Protein AF-A0AAW0B9C3-F1 (afdb_monomer)

Foldseek 3Di:
DPDPDDDDDDPPDDDDDAAEAEPVPPDPVSVVVVVCCCPPPVGHHYPPPPCPVVVVVVVVVVVVVVVVVVVVVVVVVD

pLDDT: mean 85.71, std 12.52, range [47.53, 97.12]

Mean predicted aligned error: 9.29 Å

Sequence (78 aa):
MPSIHFPEFPEDIPTHPLLVIDYSLRDQNEIDKLWGAATNLGFWYLNNHGADELAEGMFQMAAETMARYWCRWVKIKK

Secondary structure (DSSP, 8-state):
-----PPPPPS---PPPPPEEETT--SHHHHHHHHHIIIIIS--EEES-S-HHHHHHHHHHHHHHHHHHHHHHHHH--

Structure (mmCIF, N/CA/C/O backbone):
data_AF-A0AAW0B9C3-F1
#
_entry.id   AF-A0AAW0B9C3-F1
#
loop_
_atom_site.group_PDB
_atom_site.id
_atom_site.type_symbol
_atom_site.label_atom_id
_atom_site.label_alt_id
_atom_site.label_comp_id
_atom_site.label_asym_id
_atom_site.label_entity_id
_atom_site.label_seq_id
_atom_site.pdbx_PDB_ins_code
_atom_site.Cartn_x
_atom_site.Cartn_y
_atom_site.Cartn_z
_atom_site.occupancy
_atom_site.B_iso_or_equiv
_atom_site.auth_seq_id
_atom_site.auth_comp_id
_atom_site.auth_asym_id
_atom_site.auth_atom_id
_atom_site.pdbx_PDB_model_num
ATOM 1 N N . MET A 1 1 ? 0.371 -15.076 -38.613 1.00 47.53 1 MET A N 1
ATOM 2 C CA . MET A 1 1 ? 1.270 -15.396 -37.482 1.00 47.53 1 MET A CA 1
ATOM 3 C C . MET A 1 1 ? 0.709 -16.628 -36.797 1.00 47.53 1 MET A C 1
ATOM 5 O O . MET A 1 1 ? -0.504 -16.648 -36.620 1.00 47.53 1 MET A O 1
ATOM 9 N N . PRO A 1 2 ? 1.516 -17.656 -36.485 1.00 65.19 2 PRO A N 1
ATOM 10 C CA . PRO A 1 2 ? 1.026 -18.778 -35.693 1.00 65.19 2 PRO A CA 1
ATOM 11 C C . PRO A 1 2 ? 0.550 -18.225 -34.347 1.00 65.19 2 PRO A C 1
ATOM 13 O O . PRO A 1 2 ? 1.280 -17.493 -33.679 1.00 65.19 2 PRO A O 1
ATOM 16 N N . SER A 1 3 ? -0.708 -18.486 -34.013 1.00 66.25 3 SER A N 1
ATOM 17 C CA . SER A 1 3 ? -1.332 -18.074 -32.761 1.00 66.25 3 SER A CA 1
ATOM 18 C C . SER A 1 3 ? -0.592 -18.730 -31.599 1.00 66.25 3 SER A C 1
ATOM 20 O O . SER A 1 3 ? -0.606 -19.953 -31.468 1.00 66.25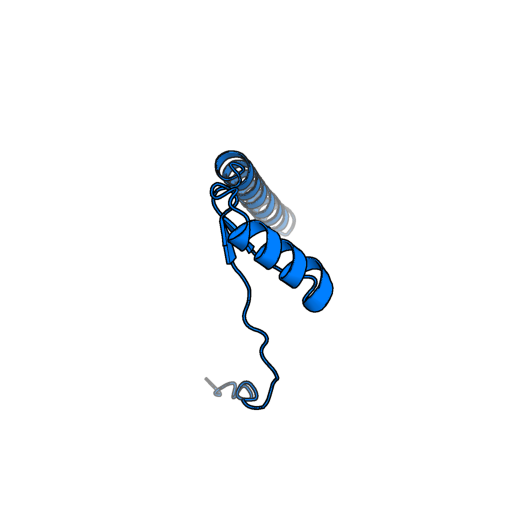 3 SER A O 1
ATOM 22 N N . ILE A 1 4 ? 0.070 -17.924 -30.771 1.00 76.31 4 ILE A N 1
ATOM 23 C CA . ILE A 1 4 ? 0.618 -18.379 -29.495 1.00 76.31 4 ILE A CA 1
ATOM 24 C C . ILE A 1 4 ? -0.591 -18.615 -28.588 1.00 76.31 4 ILE A C 1
ATOM 26 O O . ILE A 1 4 ? -1.193 -17.664 -28.095 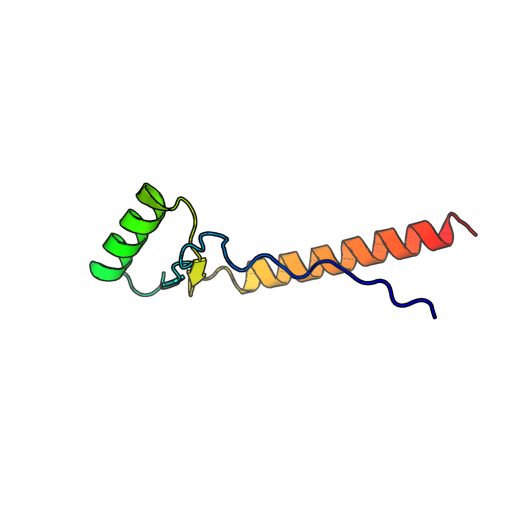1.00 76.31 4 ILE A O 1
ATOM 30 N N . HIS A 1 5 ? -1.011 -19.872 -28.457 1.00 81.31 5 HIS A N 1
ATOM 31 C CA . HIS A 1 5 ? -2.106 -20.244 -27.570 1.00 81.31 5 HIS A CA 1
ATOM 32 C C . HIS A 1 5 ? -1.541 -20.343 -26.153 1.00 81.31 5 HIS A C 1
ATOM 34 O O . HIS A 1 5 ? -0.822 -21.288 -25.828 1.00 81.31 5 HIS A O 1
ATOM 40 N N . PHE A 1 6 ? -1.805 -19.331 -25.332 1.00 82.19 6 PHE A N 1
ATOM 41 C CA . PHE A 1 6 ? -1.483 -19.386 -23.912 1.00 82.19 6 PHE A CA 1
ATOM 42 C C . PHE A 1 6 ? -2.538 -20.236 -23.190 1.00 82.19 6 PHE A C 1
ATOM 44 O O . PHE A 1 6 ? -3.697 -20.241 -23.613 1.00 82.19 6 PHE A O 1
ATOM 51 N N . PRO A 1 7 ? -2.162 -20.981 -22.140 1.00 85.25 7 PRO A N 1
ATOM 52 C CA . PRO A 1 7 ? -3.150 -21.596 -21.268 1.00 85.25 7 PRO A CA 1
ATOM 53 C C . PRO A 1 7 ? -3.971 -20.501 -20.579 1.00 85.25 7 PRO A C 1
ATOM 55 O O . PRO A 1 7 ? -3.432 -19.457 -20.202 1.00 85.25 7 PRO A O 1
ATOM 58 N N . GLU A 1 8 ? -5.272 -20.738 -20.430 1.00 86.56 8 GLU A N 1
ATOM 59 C CA . GLU A 1 8 ? -6.138 -19.866 -19.640 1.00 86.56 8 GLU A CA 1
ATOM 60 C C . GLU A 1 8 ? -5.717 -19.911 -18.169 1.00 86.56 8 GLU A C 1
ATOM 62 O O . GLU A 1 8 ? -5.188 -20.916 -17.680 1.00 86.56 8 GLU A O 1
ATOM 67 N N . PHE A 1 9 ? -5.905 -18.795 -17.467 1.00 84.25 9 PHE A N 1
ATOM 68 C CA . PHE A 1 9 ? -5.607 -18.748 -16.044 1.00 84.25 9 PHE A CA 1
ATOM 69 C C . PHE A 1 9 ? -6.576 -19.682 -15.296 1.00 84.25 9 PHE A C 1
ATOM 71 O O . PHE A 1 9 ? -7.765 -19.671 -15.611 1.00 84.25 9 PHE A O 1
ATOM 78 N N . PRO A 1 10 ? -6.112 -20.494 -14.332 1.00 88.81 10 PRO A N 1
ATOM 79 C CA . PRO A 1 10 ? -6.989 -21.441 -13.654 1.00 88.81 10 PRO A CA 1
ATOM 80 C C . PRO A 1 10 ? -8.043 -20.719 -12.804 1.00 88.81 10 PRO A C 1
ATOM 82 O O . PRO A 1 10 ? -7.712 -19.793 -12.065 1.00 88.81 10 PRO A O 1
ATOM 85 N N . GLU A 1 11 ? -9.297 -21.169 -12.874 1.00 86.69 11 GLU A N 1
ATOM 86 C CA . GLU A 1 11 ? -10.393 -20.594 -12.077 1.00 86.69 11 GLU A CA 1
ATOM 87 C C . GLU A 1 11 ? -10.429 -21.119 -10.630 1.00 86.69 11 GLU A C 1
ATOM 89 O O . GLU A 1 11 ? -10.947 -20.447 -9.743 1.00 86.69 11 GLU A O 1
ATOM 94 N N . ASP A 1 12 ? -9.840 -22.290 -10.367 1.00 87.25 12 ASP A N 1
ATOM 95 C CA . ASP A 1 12 ? -9.829 -22.944 -9.048 1.00 87.25 12 ASP A CA 1
ATOM 96 C C . ASP A 1 12 ? -8.588 -22.562 -8.223 1.00 87.25 12 ASP A C 1
ATOM 98 O O . ASP A 1 12 ? -7.838 -23.406 -7.731 1.00 87.25 12 ASP A O 1
ATOM 102 N N . ILE A 1 13 ? -8.308 -21.259 -8.139 1.00 84.50 13 ILE A N 1
ATOM 103 C CA . ILE A 1 13 ? -7.241 -20.728 -7.285 1.00 84.50 13 ILE A CA 1
ATOM 104 C C . ILE A 1 13 ? -7.893 -19.966 -6.133 1.00 84.50 13 ILE A C 1
ATOM 106 O O . ILE A 1 13 ? -8.643 -19.021 -6.382 1.00 84.50 13 ILE A O 1
ATOM 110 N N . PRO A 1 14 ? -7.605 -20.322 -4.866 1.00 81.81 14 PRO A N 1
ATOM 111 C CA . PRO A 1 14 ? -8.156 -19.606 -3.728 1.00 81.81 14 PRO A CA 1
ATOM 112 C C . PRO A 1 14 ? -7.668 -18.155 -3.736 1.00 81.81 14 PRO A C 1
ATOM 114 O O . PRO A 1 14 ? -6.478 -17.873 -3.588 1.00 81.81 14 PRO A O 1
ATOM 117 N N . THR A 1 15 ? -8.602 -17.221 -3.898 1.00 82.19 15 THR A N 1
ATOM 118 C CA . THR A 1 15 ? -8.336 -15.787 -3.793 1.00 82.19 15 THR A CA 1
ATOM 119 C C . THR A 1 15 ? -8.729 -15.296 -2.408 1.00 82.19 15 THR A C 1
ATOM 121 O O . THR A 1 15 ? -9.872 -15.480 -1.986 1.00 82.19 15 THR A O 1
ATOM 124 N N . HIS A 1 16 ? -7.816 -14.620 -1.715 1.00 75.75 16 HIS A N 1
ATOM 125 C CA . HIS A 1 16 ? -8.159 -13.884 -0.501 1.00 75.75 16 HIS A CA 1
ATOM 126 C C . HIS A 1 16 ? -8.467 -12.421 -0.845 1.00 75.75 16 HIS A C 1
ATOM 128 O O . HIS A 1 16 ? -7.698 -11.803 -1.586 1.00 75.75 16 HIS A O 1
ATOM 134 N N . PRO A 1 17 ? -9.571 -11.846 -0.330 1.00 81.25 17 PRO A N 1
ATOM 135 C CA . PRO A 1 17 ? -9.887 -10.445 -0.565 1.00 81.25 17 PRO A CA 1
ATOM 136 C C . PRO A 1 17 ? -8.809 -9.556 0.063 1.00 81.25 17 PRO A C 1
ATOM 138 O O . PRO A 1 17 ? -8.490 -9.679 1.246 1.00 81.25 17 PRO A O 1
ATOM 141 N N . LEU A 1 18 ? -8.248 -8.654 -0.741 1.00 83.75 18 LEU A N 1
ATOM 142 C CA . LEU A 1 18 ? -7.248 -7.695 -0.285 1.00 83.75 18 LEU A CA 1
ATOM 143 C C . LEU A 1 18 ? -7.946 -6.578 0.492 1.00 83.75 18 LEU A C 1
ATOM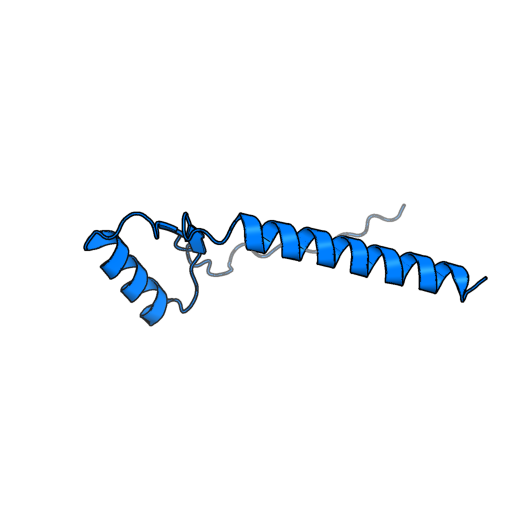 145 O O . LEU A 1 18 ? -8.777 -5.850 -0.053 1.00 83.75 18 LEU A O 1
ATOM 149 N N . LEU A 1 19 ? -7.616 -6.453 1.776 1.00 91.12 19 LEU A N 1
ATOM 150 C CA . LEU A 1 19 ? -8.198 -5.433 2.640 1.00 91.12 19 LEU A CA 1
ATOM 151 C C . LEU A 1 19 ? -7.554 -4.075 2.363 1.00 91.12 19 LEU A C 1
ATOM 153 O O . LEU A 1 19 ? -6.330 -3.950 2.357 1.00 91.12 19 LEU A O 1
ATOM 157 N N . VAL A 1 20 ? -8.391 -3.057 2.169 1.00 93.31 20 VAL A N 1
ATOM 158 C CA . VAL A 1 20 ? -7.974 -1.651 2.122 1.00 93.31 20 VAL A CA 1
ATOM 159 C C . VAL A 1 20 ? -8.358 -0.994 3.439 1.00 93.31 20 VAL A C 1
ATOM 161 O O . VAL A 1 20 ? -9.515 -1.081 3.853 1.00 93.31 20 VAL A O 1
ATOM 164 N N . ILE A 1 21 ? -7.392 -0.365 4.095 1.00 93.56 21 ILE A N 1
ATOM 165 C CA . ILE A 1 21 ? -7.538 0.275 5.403 1.00 93.56 21 ILE A CA 1
ATOM 166 C C . ILE A 1 21 ? -7.338 1.769 5.222 1.00 93.56 21 ILE A C 1
ATOM 168 O O . ILE A 1 21 ? -6.364 2.187 4.593 1.00 93.56 21 ILE A O 1
ATOM 172 N N . ASP A 1 22 ? -8.250 2.569 5.758 1.00 94.19 22 ASP A N 1
ATOM 173 C CA . ASP A 1 22 ? -8.139 4.023 5.696 1.00 94.19 22 ASP A CA 1
ATOM 174 C C . ASP A 1 22 ? -7.374 4.539 6.919 1.00 94.19 22 ASP A C 1
ATOM 176 O O . ASP A 1 22 ? -7.902 4.587 8.026 1.00 94.19 22 ASP A O 1
ATOM 180 N N . TYR A 1 23 ? -6.120 4.953 6.729 1.00 92.06 23 TYR A N 1
ATOM 181 C CA . TYR A 1 23 ? -5.271 5.434 7.822 1.00 92.06 23 TYR A CA 1
ATOM 182 C C . TYR A 1 23 ? -5.761 6.747 8.448 1.00 92.06 23 TYR A C 1
ATOM 184 O O . TYR A 1 23 ? -5.413 7.068 9.590 1.00 92.06 23 TYR A O 1
ATOM 192 N N . SER A 1 24 ? -6.554 7.528 7.711 1.00 92.31 24 SER A N 1
ATOM 193 C CA . SER A 1 24 ? -7.118 8.774 8.230 1.00 92.31 24 SER A CA 1
ATOM 194 C C . SER A 1 24 ? -8.237 8.515 9.243 1.00 92.31 24 SER A C 1
ATOM 196 O O . SER A 1 24 ? -8.424 9.303 10.176 1.00 92.31 24 SER A O 1
ATOM 198 N N . LEU A 1 25 ? -8.929 7.378 9.112 1.00 88.62 25 LEU A N 1
ATOM 199 C CA . LEU A 1 25 ? -9.972 6.929 10.022 1.00 88.62 25 LEU A CA 1
ATOM 200 C C . LEU A 1 25 ? -9.333 6.165 11.186 1.00 88.62 25 LEU A C 1
ATOM 202 O O . LEU A 1 25 ? -9.014 4.986 11.110 1.00 88.62 25 LEU A O 1
ATOM 206 N N . ARG A 1 26 ? -9.129 6.868 12.302 1.00 85.94 26 ARG A N 1
ATOM 207 C CA . ARG A 1 26 ? -8.568 6.304 13.544 1.00 85.94 26 ARG A CA 1
ATOM 208 C C . ARG A 1 26 ? -9.643 5.769 14.491 1.00 85.94 26 ARG A C 1
ATOM 210 O O . ARG A 1 26 ? -9.520 5.914 15.707 1.00 85.94 26 ARG A O 1
ATOM 217 N N . ASP A 1 27 ? -10.725 5.233 13.941 1.00 93.81 27 ASP A N 1
ATOM 218 C CA . ASP A 1 27 ? -11.778 4.620 14.742 1.00 93.81 27 ASP A CA 1
ATOM 219 C C . ASP A 1 27 ? -11.432 3.169 15.115 1.00 93.81 27 ASP A C 1
ATOM 221 O O . ASP A 1 27 ? -10.499 2.563 14.585 1.00 93.81 27 ASP A O 1
ATOM 225 N N . GLN A 1 28 ? -12.177 2.612 16.070 1.00 94.81 28 GLN A N 1
ATOM 226 C CA . GLN A 1 28 ? -11.924 1.257 16.555 1.00 94.81 28 GLN A CA 1
ATOM 227 C C . GLN A 1 28 ? -12.139 0.197 15.463 1.00 94.81 28 GLN A C 1
ATOM 229 O O . GLN A 1 28 ? -11.441 -0.812 15.457 1.00 94.81 28 GLN A O 1
ATOM 234 N N . ASN A 1 29 ? -13.048 0.434 14.512 1.00 93.88 29 ASN A N 1
ATOM 235 C CA . ASN A 1 29 ? -13.349 -0.531 13.457 1.00 93.88 29 ASN A CA 1
ATOM 236 C C . ASN A 1 29 ? -12.177 -0.677 12.479 1.00 93.88 29 ASN A C 1
ATOM 238 O O . ASN A 1 29 ? -11.812 -1.797 12.127 1.00 93.88 29 ASN A O 1
ATOM 242 N N . GLU A 1 30 ? -11.567 0.429 12.049 1.00 93.12 30 GLU A N 1
ATOM 243 C CA . GLU A 1 30 ? -10.404 0.392 11.155 1.00 93.12 30 GLU A CA 1
ATOM 244 C C . GLU A 1 30 ? -9.153 -0.140 11.874 1.00 93.12 30 GLU A C 1
ATOM 246 O O . GLU A 1 30 ? -8.366 -0.873 11.270 1.00 93.12 30 GLU A O 1
ATOM 251 N N . ILE A 1 31 ? -9.008 0.113 13.181 1.00 94.19 31 ILE A N 1
ATOM 252 C CA . ILE A 1 31 ? -7.954 -0.507 14.004 1.00 94.19 31 ILE A CA 1
ATOM 253 C C . ILE A 1 31 ? -8.141 -2.028 14.089 1.00 94.19 31 ILE A C 1
ATOM 255 O O . ILE A 1 31 ? -7.187 -2.777 13.866 1.00 94.19 31 ILE A O 1
ATOM 259 N N . ASP A 1 32 ? -9.356 -2.502 14.365 1.00 95.06 32 ASP A N 1
ATOM 260 C CA . ASP A 1 32 ? -9.651 -3.935 14.468 1.00 95.06 32 ASP A CA 1
ATOM 261 C C . ASP A 1 32 ? -9.469 -4.639 13.114 1.00 95.06 32 ASP A C 1
ATOM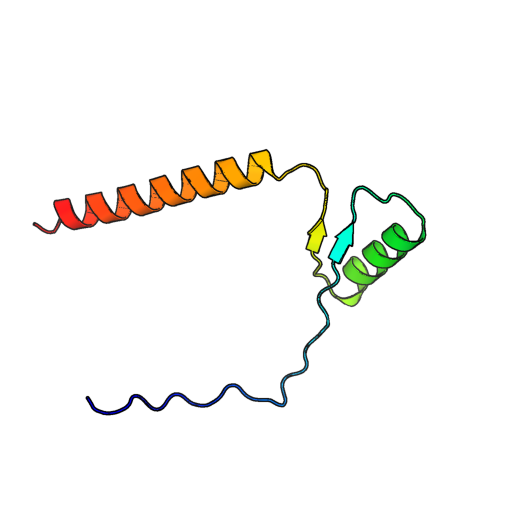 263 O O . ASP A 1 32 ? -8.926 -5.746 13.036 1.00 95.06 32 ASP A O 1
ATOM 267 N N . LYS A 1 33 ? -9.847 -3.968 12.021 1.00 93.25 33 LYS A N 1
ATOM 268 C CA . LYS A 1 33 ? -9.618 -4.428 10.647 1.00 93.25 33 LYS A CA 1
ATOM 269 C C . LYS A 1 33 ? -8.128 -4.531 10.323 1.00 93.25 33 LYS A C 1
ATOM 271 O O . LYS A 1 33 ? -7.707 -5.537 9.751 1.00 93.25 33 LYS A O 1
ATOM 276 N N . LEU A 1 34 ? -7.326 -3.539 10.718 1.00 93.69 34 LEU A N 1
ATOM 277 C CA . LEU A 1 34 ? -5.868 -3.569 10.577 1.00 93.69 34 LEU A CA 1
ATOM 278 C C . LEU A 1 34 ? -5.246 -4.717 11.358 1.00 93.69 34 LEU A C 1
ATOM 280 O O . LEU A 1 34 ? -4.434 -5.462 10.811 1.00 93.69 34 LEU A O 1
ATOM 284 N N . TRP A 1 35 ? -5.658 -4.897 12.609 1.00 94.06 35 TRP A N 1
ATOM 285 C CA . TRP A 1 35 ? -5.200 -6.006 13.432 1.00 94.06 35 TRP A CA 1
ATOM 286 C C . TRP A 1 35 ? -5.535 -7.361 12.795 1.00 94.06 35 TRP A C 1
ATOM 288 O O . TRP A 1 35 ? -4.663 -8.225 12.672 1.00 94.06 35 TRP A O 1
ATOM 298 N N . GLY A 1 36 ? -6.772 -7.539 12.325 1.00 93.25 36 GLY A N 1
ATOM 299 C CA . GLY A 1 36 ? -7.207 -8.758 11.643 1.00 93.25 36 GLY A CA 1
ATOM 300 C C . GLY A 1 36 ? -6.430 -9.031 10.353 1.00 93.25 36 GLY A C 1
ATOM 301 O O . GLY A 1 36 ? -6.043 -10.174 10.104 1.00 93.25 36 GLY A O 1
ATOM 302 N N . ALA A 1 37 ? -6.149 -7.994 9.561 1.00 92.50 37 ALA A N 1
ATOM 303 C CA . ALA A 1 37 ? -5.336 -8.106 8.353 1.00 92.50 37 ALA A CA 1
ATOM 304 C C . ALA A 1 37 ? -3.887 -8.506 8.669 1.00 92.50 37 ALA A C 1
ATOM 306 O O . ALA A 1 37 ? -3.350 -9.435 8.064 1.00 92.50 37 ALA A O 1
ATOM 307 N N . ALA A 1 38 ? -3.271 -7.850 9.652 1.00 92.44 38 ALA A N 1
ATOM 308 C CA . ALA A 1 38 ? -1.883 -8.086 10.033 1.00 92.44 38 ALA A CA 1
ATOM 309 C C . ALA A 1 38 ? -1.656 -9.484 10.625 1.00 92.44 38 ALA A C 1
ATOM 311 O O . ALA A 1 38 ? -0.609 -10.085 10.396 1.00 92.44 38 ALA A O 1
ATOM 312 N N . THR A 1 39 ? -2.633 -10.010 11.365 1.00 94.38 39 THR A N 1
ATOM 313 C CA . THR A 1 39 ? -2.512 -11.298 12.064 1.00 94.38 39 THR A CA 1
ATOM 314 C C . THR A 1 39 ? -2.932 -12.501 11.225 1.00 94.38 39 THR A C 1
ATOM 316 O O . THR A 1 39 ? -2.322 -13.558 11.365 1.00 94.38 39 THR A O 1
ATOM 319 N N . ASN A 1 40 ? -3.936 -12.361 10.350 1.00 90.62 40 ASN A N 1
ATOM 320 C CA . ASN A 1 40 ? -4.481 -13.499 9.598 1.00 90.62 40 ASN A CA 1
ATOM 321 C C . ASN A 1 40 ? -4.025 -13.553 8.135 1.00 90.62 40 ASN A C 1
ATOM 323 O O . ASN A 1 40 ? -3.875 -14.643 7.591 1.00 90.62 40 ASN A O 1
ATOM 327 N N . LEU A 1 41 ? -3.838 -12.399 7.484 1.00 88.50 41 LEU A N 1
ATOM 328 C CA . LEU A 1 41 ? -3.506 -12.319 6.053 1.00 88.50 41 LEU A CA 1
ATOM 329 C C . LEU A 1 41 ? -2.028 -11.983 5.828 1.00 88.50 41 LEU A C 1
ATOM 331 O O . LEU A 1 41 ? -1.424 -12.470 4.877 1.00 88.50 41 LEU A O 1
ATOM 335 N N . GLY A 1 42 ? -1.451 -11.128 6.678 1.00 88.75 42 GLY A N 1
ATOM 336 C CA . GLY A 1 42 ? -0.079 -10.628 6.534 1.00 88.75 42 GLY A CA 1
ATOM 337 C C . GLY A 1 42 ? 0.109 -9.631 5.383 1.00 88.75 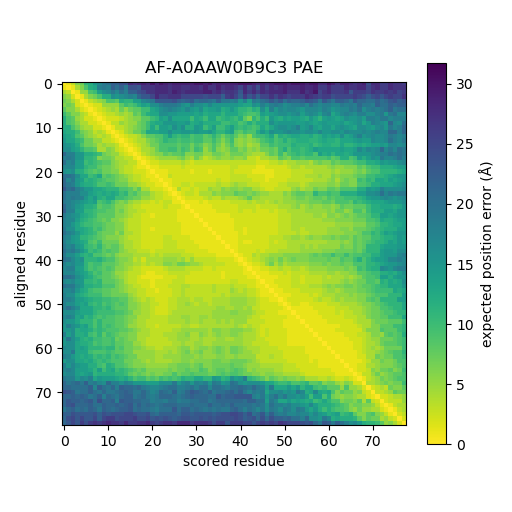42 GLY A C 1
ATOM 338 O O . GLY A 1 42 ? 1.235 -9.227 5.104 1.00 88.75 42 GLY A O 1
ATOM 339 N N . PHE A 1 43 ? -0.975 -9.226 4.715 1.00 90.12 43 PHE A N 1
ATOM 340 C CA . PHE A 1 43 ? -0.957 -8.282 3.600 1.00 90.12 43 PHE A CA 1
ATOM 341 C C . PHE A 1 43 ? -2.225 -7.418 3.588 1.00 90.12 43 PHE A C 1
ATOM 343 O O . PHE A 1 43 ? -3.327 -7.922 3.813 1.00 90.12 43 PHE A O 1
ATOM 350 N N . TRP A 1 44 ? -2.071 -6.119 3.318 1.00 93.12 44 TRP A N 1
ATOM 351 C CA . TRP A 1 44 ? -3.161 -5.148 3.178 1.00 93.12 44 TRP A CA 1
ATOM 352 C C . TRP A 1 44 ? -2.689 -3.904 2.413 1.00 93.12 44 TRP A C 1
ATOM 354 O O . TRP A 1 44 ? -1.490 -3.655 2.289 1.00 93.12 44 TRP A O 1
ATOM 364 N N . TYR A 1 45 ? -3.639 -3.097 1.940 1.00 93.12 45 TYR A N 1
ATOM 365 C CA . TYR A 1 45 ? -3.381 -1.758 1.414 1.00 93.12 45 TYR A CA 1
ATOM 366 C C . TYR A 1 45 ? -3.719 -0.702 2.455 1.00 93.12 45 TYR A C 1
ATOM 368 O O . TYR A 1 45 ? -4.736 -0.799 3.143 1.00 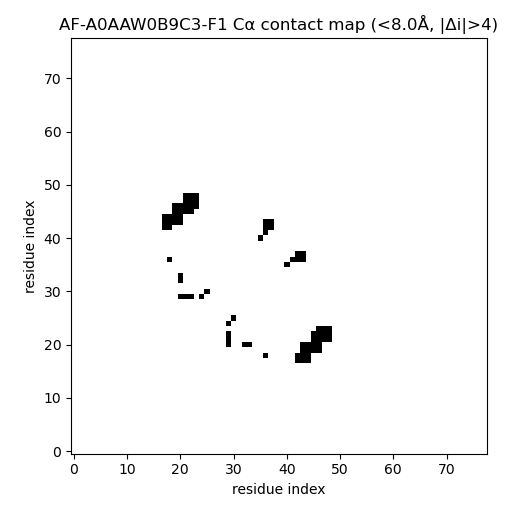93.12 45 TYR A O 1
ATOM 376 N N . LEU A 1 46 ? -2.886 0.330 2.532 1.00 93.88 46 LEU A N 1
ATOM 377 C CA . LEU A 1 46 ? -3.105 1.470 3.407 1.00 93.88 46 LEU A CA 1
ATOM 378 C C . LEU A 1 46 ? -3.398 2.711 2.564 1.00 93.88 46 LEU A C 1
ATOM 380 O O . LEU A 1 46 ? -2.556 3.142 1.779 1.00 93.88 46 LEU A O 1
ATOM 384 N N . ASN A 1 47 ? -4.580 3.288 2.734 1.00 93.38 47 ASN A N 1
ATOM 385 C CA . ASN A 1 47 ? -5.000 4.503 2.049 1.00 93.38 47 ASN A CA 1
ATOM 386 C C . ASN A 1 47 ? -4.872 5.725 2.969 1.00 93.38 47 ASN A C 1
ATOM 388 O O . ASN A 1 47 ? -4.892 5.578 4.191 1.00 93.38 47 ASN A O 1
ATOM 392 N N . ASN A 1 48 ? -4.744 6.923 2.392 1.00 93.94 48 ASN A N 1
ATOM 393 C CA . ASN A 1 48 ? -4.699 8.201 3.117 1.00 93.94 48 ASN A CA 1
ATOM 394 C C . ASN A 1 48 ? -3.615 8.275 4.216 1.00 93.94 48 ASN A C 1
ATOM 396 O O . ASN A 1 48 ? -3.794 8.923 5.248 1.00 93.94 48 ASN A O 1
ATOM 400 N N . HIS A 1 49 ? -2.475 7.607 4.014 1.00 93.31 49 HIS A N 1
ATOM 401 C CA . HIS A 1 49 ? -1.372 7.579 4.983 1.00 93.31 49 HIS A CA 1
ATOM 402 C C . HIS A 1 49 ? -0.343 8.704 4.786 1.00 93.31 49 HIS A C 1
ATOM 404 O O . HIS A 1 49 ? 0.656 8.760 5.501 1.00 93.31 49 HIS A O 1
ATOM 410 N N . GLY A 1 50 ? -0.599 9.614 3.840 1.00 94.06 50 GLY A N 1
ATOM 411 C CA . GLY A 1 50 ? 0.171 10.844 3.644 1.00 94.06 50 GLY A CA 1
ATOM 412 C C . GLY A 1 50 ? 1.520 10.665 2.948 1.00 94.06 50 GLY A C 1
ATOM 413 O O . GLY A 1 50 ? 2.326 11.590 2.968 1.00 94.06 50 GLY A O 1
ATOM 414 N N . ALA A 1 51 ? 1.790 9.504 2.343 1.00 94.75 51 ALA A N 1
ATOM 415 C CA . ALA A 1 51 ? 3.033 9.264 1.607 1.00 94.75 51 ALA A CA 1
ATOM 416 C C . ALA A 1 51 ? 2.904 9.482 0.091 1.00 94.75 51 ALA A C 1
ATOM 418 O O . ALA A 1 51 ? 3.851 9.180 -0.628 1.00 94.75 51 ALA A O 1
ATOM 419 N N . ASP A 1 52 ? 1.775 10.004 -0.397 1.00 93.62 52 ASP A N 1
ATOM 420 C CA . ASP A 1 52 ? 1.494 10.115 -1.835 1.00 93.62 52 ASP A CA 1
ATOM 421 C C . ASP A 1 52 ? 2.564 10.935 -2.572 1.00 93.62 52 ASP A C 1
ATOM 423 O O . ASP A 1 52 ? 3.111 10.483 -3.575 1.00 93.62 52 ASP A O 1
ATOM 427 N N . GLU A 1 53 ? 2.953 12.094 -2.029 1.00 94.75 53 GLU A N 1
ATOM 428 C CA . GLU A 1 53 ? 4.000 12.940 -2.626 1.00 94.75 53 GLU A CA 1
ATOM 429 C C . GLU A 1 53 ? 5.382 12.264 -2.620 1.00 94.75 53 GLU A C 1
ATOM 431 O O . GLU A 1 53 ? 6.148 12.379 -3.579 1.00 94.75 53 GLU A O 1
ATOM 436 N N . LEU A 1 54 ? 5.705 11.527 -1.551 1.00 93.94 54 LEU A N 1
ATOM 437 C CA . LEU A 1 54 ? 6.963 10.783 -1.450 1.00 93.94 54 LEU A CA 1
ATOM 438 C C . LEU A 1 54 ? 6.994 9.620 -2.448 1.00 93.94 54 LEU A C 1
ATOM 440 O O . LEU A 1 54 ? 8.011 9.403 -3.109 1.00 93.94 54 LEU A O 1
ATOM 444 N N . ALA A 1 55 ? 5.880 8.895 -2.573 1.00 94.12 55 ALA A N 1
ATOM 445 C CA . ALA A 1 55 ? 5.723 7.802 -3.519 1.00 94.12 55 ALA A CA 1
ATOM 446 C C . ALA A 1 55 ? 5.849 8.305 -4.962 1.00 94.12 55 ALA A C 1
ATOM 448 O O . ALA A 1 55 ? 6.602 7.720 -5.739 1.00 94.12 55 ALA A O 1
ATOM 449 N N . GLU A 1 56 ? 5.202 9.422 -5.300 1.00 96.31 56 GLU A N 1
ATOM 450 C CA . GLU A 1 56 ? 5.299 10.037 -6.628 1.00 96.31 56 GLU A CA 1
ATOM 451 C C . GLU A 1 56 ? 6.750 10.406 -6.973 1.00 96.31 56 GLU A C 1
ATOM 453 O O . GLU A 1 56 ? 7.262 10.026 -8.028 1.00 96.31 56 GLU A O 1
ATOM 458 N N . GLY A 1 57 ? 7.471 11.048 -6.046 1.00 96.94 57 GLY A N 1
ATOM 459 C CA . GLY A 1 57 ? 8.889 11.362 -6.237 1.00 96.94 57 GLY A CA 1
ATOM 460 C C . GLY A 1 57 ? 9.760 10.116 -6.452 1.00 96.94 57 GLY A C 1
ATOM 461 O O . GLY A 1 57 ? 10.658 10.114 -7.301 1.00 96.94 57 GLY A O 1
ATOM 462 N N . MET A 1 58 ? 9.479 9.027 -5.728 1.00 95.88 58 MET A N 1
ATOM 463 C CA . MET A 1 58 ? 10.165 7.743 -5.914 1.00 95.88 58 MET A CA 1
ATOM 464 C C . MET A 1 58 ? 9.865 7.121 -7.282 1.00 95.88 58 MET A C 1
ATOM 466 O O . MET A 1 58 ? 10.791 6.635 -7.937 1.00 95.88 58 MET A O 1
ATOM 470 N N . PHE A 1 59 ? 8.608 7.155 -7.735 1.00 95.75 59 PHE A N 1
ATOM 471 C CA . PHE A 1 59 ? 8.219 6.644 -9.049 1.00 95.75 59 PHE A CA 1
ATOM 472 C C . PHE A 1 59 ? 8.858 7.443 -10.184 1.00 95.75 59 PHE A C 1
ATOM 474 O O . PHE A 1 59 ? 9.409 6.842 -11.111 1.00 95.75 59 PHE A O 1
ATOM 481 N N . GLN A 1 60 ? 8.872 8.774 -10.088 1.00 97.12 60 GLN A N 1
ATOM 482 C CA . GLN A 1 60 ? 9.525 9.629 -11.076 1.00 97.12 60 GLN A CA 1
ATOM 483 C C . GLN A 1 60 ? 11.026 9.325 -11.172 1.00 97.12 60 GLN A C 1
ATOM 485 O O . GLN A 1 60 ? 11.551 9.079 -12.262 1.00 97.12 60 GLN A O 1
ATOM 490 N N . MET A 1 61 ? 11.718 9.270 -10.032 1.00 95.62 61 MET A N 1
ATOM 491 C CA . MET A 1 61 ? 13.142 8.937 -9.994 1.00 95.62 61 MET A CA 1
ATOM 492 C C . MET A 1 61 ? 13.417 7.537 -10.567 1.00 95.62 61 MET A C 1
ATOM 494 O O . MET A 1 61 ? 14.365 7.358 -11.341 1.00 95.62 61 MET A O 1
ATOM 498 N N . ALA A 1 62 ? 12.580 6.545 -10.246 1.00 93.62 62 ALA A N 1
ATOM 499 C CA . ALA A 1 62 ? 12.704 5.195 -10.787 1.00 93.62 62 ALA A CA 1
ATOM 500 C C . ALA A 1 62 ? 12.532 5.177 -12.315 1.00 93.62 62 ALA A C 1
ATOM 502 O O . ALA A 1 62 ? 13.332 4.550 -13.017 1.00 93.62 62 ALA A O 1
ATOM 503 N N . ALA A 1 63 ? 11.547 5.909 -12.843 1.00 94.38 63 ALA A N 1
ATOM 504 C CA . ALA A 1 63 ? 11.313 6.032 -14.278 1.00 94.38 63 ALA A CA 1
ATOM 505 C C . ALA A 1 63 ? 12.517 6.658 -15.002 1.00 94.38 63 ALA A C 1
ATOM 507 O O . ALA A 1 63 ? 13.006 6.105 -15.994 1.00 94.38 63 ALA A O 1
ATOM 508 N N . GLU A 1 64 ? 13.061 7.760 -14.476 1.00 94.56 64 GLU A N 1
ATOM 509 C CA . GLU A 1 64 ? 14.270 8.395 -15.016 1.00 94.56 64 GLU A CA 1
ATOM 510 C C . GLU A 1 64 ? 15.472 7.449 -14.992 1.00 94.56 64 GLU A C 1
ATOM 512 O O . GLU A 1 64 ? 16.252 7.378 -15.947 1.00 94.56 64 GLU A O 1
ATOM 517 N N . THR A 1 65 ? 15.616 6.697 -13.904 1.00 92.56 65 THR A N 1
ATOM 518 C CA . THR A 1 65 ? 16.699 5.734 -13.719 1.00 92.56 65 THR A CA 1
ATOM 519 C C . THR A 1 65 ? 16.626 4.626 -14.767 1.00 92.56 65 THR A C 1
ATOM 521 O O . THR A 1 65 ? 17.609 4.379 -15.472 1.00 92.56 65 THR A O 1
ATOM 524 N N . MET A 1 66 ? 15.456 4.009 -14.949 1.00 90.56 66 MET A N 1
ATOM 525 C CA . MET A 1 66 ? 15.250 2.976 -15.969 1.00 90.56 66 MET A CA 1
ATOM 526 C C . MET A 1 66 ? 15.509 3.512 -17.385 1.00 90.56 66 MET A C 1
ATOM 528 O O . MET A 1 66 ? 16.216 2.871 -18.169 1.00 90.56 66 MET A O 1
ATOM 532 N N . ALA A 1 67 ? 15.038 4.724 -17.696 1.00 91.00 67 ALA A N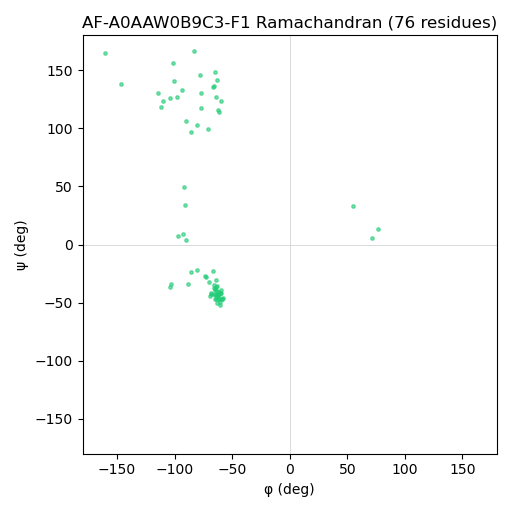 1
ATOM 533 C CA . ALA A 1 67 ? 15.272 5.362 -18.991 1.00 91.00 67 ALA A CA 1
ATOM 534 C C . ALA A 1 67 ? 16.764 5.647 -19.252 1.00 91.00 67 ALA A C 1
ATOM 536 O O . ALA A 1 67 ? 17.262 5.435 -20.364 1.00 91.00 67 ALA A O 1
ATOM 537 N N . ARG A 1 68 ? 17.516 6.085 -18.230 1.00 82.81 68 ARG A N 1
ATOM 538 C CA . ARG A 1 68 ? 18.970 6.300 -18.333 1.00 82.81 68 ARG A CA 1
ATOM 539 C C . ARG A 1 68 ? 19.714 5.002 -18.627 1.00 82.81 68 ARG A C 1
ATOM 541 O O . ARG A 1 68 ? 20.588 5.003 -19.498 1.00 82.81 68 ARG A O 1
ATOM 548 N N . TYR A 1 69 ? 19.385 3.909 -17.935 1.00 76.50 69 TYR A N 1
ATOM 549 C CA . TYR A 1 69 ? 20.025 2.615 -18.184 1.00 76.50 69 TYR A CA 1
ATOM 550 C C . TYR A 1 69 ? 19.701 2.076 -19.579 1.00 76.50 69 TYR A C 1
ATOM 552 O O . TYR A 1 69 ? 20.615 1.609 -20.259 1.00 76.50 69 TYR A O 1
ATOM 560 N N . TRP A 1 70 ? 18.463 2.240 -20.053 1.00 63.41 70 TRP A N 1
ATOM 561 C CA . TRP A 1 70 ? 18.070 1.878 -21.417 1.00 63.41 70 TRP A CA 1
ATOM 562 C C . TRP A 1 70 ? 18.869 2.650 -22.480 1.00 63.41 70 TRP A C 1
ATOM 564 O O . TRP A 1 70 ? 19.526 2.056 -23.338 1.00 63.41 70 TRP A O 1
ATOM 574 N N . CYS A 1 71 ? 18.913 3.981 -22.377 1.00 60.59 71 CYS A N 1
ATOM 575 C CA . CYS A 1 71 ? 19.652 4.836 -23.311 1.00 60.59 71 CYS A CA 1
ATOM 576 C C . CYS A 1 71 ? 21.166 4.581 -23.288 1.00 60.59 71 CYS A C 1
ATOM 578 O O . CYS A 1 71 ? 21.826 4.649 -24.328 1.00 60.59 71 CYS A O 1
ATOM 580 N N . ARG A 1 72 ? 21.737 4.282 -22.115 1.00 59.69 72 ARG A N 1
ATOM 581 C CA . ARG A 1 72 ? 23.158 3.940 -21.984 1.00 59.69 72 ARG A CA 1
ATOM 582 C C . ARG A 1 72 ? 23.475 2.597 -22.641 1.00 59.69 72 ARG A C 1
ATOM 584 O O . ARG A 1 72 ? 24.482 2.506 -23.336 1.00 59.69 72 ARG A O 1
ATOM 591 N N . TRP A 1 73 ? 22.618 1.590 -22.482 1.00 56.94 73 TRP A N 1
ATOM 592 C CA . TRP A 1 73 ? 22.803 0.283 -23.121 1.00 56.94 73 TRP A CA 1
ATOM 593 C C . TRP A 1 73 ? 22.763 0.374 -24.651 1.00 56.94 73 TRP A C 1
ATOM 595 O O . TRP A 1 73 ? 23.632 -0.181 -25.321 1.00 56.94 73 TRP A O 1
ATOM 605 N N . VAL A 1 74 ? 21.826 1.151 -25.205 1.00 63.19 74 VAL A N 1
ATOM 606 C CA . VAL A 1 74 ? 21.729 1.395 -26.656 1.00 63.19 74 VAL A CA 1
ATOM 607 C C . VAL A 1 74 ? 22.960 2.134 -27.198 1.00 63.19 74 VAL A C 1
ATOM 609 O O . VAL A 1 74 ? 23.417 1.825 -28.294 1.00 63.19 74 VAL A O 1
ATOM 612 N N . LYS A 1 75 ? 23.534 3.078 -26.437 1.00 60.62 75 LYS A N 1
ATOM 613 C CA . LYS A 1 75 ? 24.753 3.808 -26.836 1.00 60.62 75 LYS A CA 1
ATOM 614 C C . LYS A 1 75 ? 26.041 2.983 -26.742 1.00 60.62 75 LYS A C 1
ATOM 616 O O . LYS A 1 75 ? 26.980 3.299 -27.452 1.00 60.62 75 LYS A O 1
ATOM 621 N N . ILE A 1 76 ? 26.107 1.975 -25.869 1.00 62.12 76 ILE A N 1
ATOM 622 C CA . ILE A 1 76 ? 27.292 1.105 -25.698 1.00 62.12 76 ILE A CA 1
ATO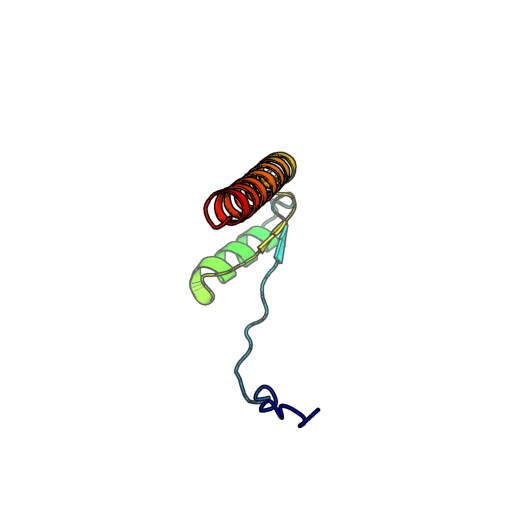M 623 C C . ILE A 1 76 ? 27.295 -0.062 -26.703 1.00 62.12 76 ILE A C 1
ATOM 625 O O . ILE A 1 76 ? 28.342 -0.627 -26.998 1.00 62.12 76 ILE A O 1
ATOM 629 N N . LYS A 1 77 ? 26.125 -0.444 -27.225 1.00 56.56 77 LYS A N 1
ATOM 630 C CA . LYS A 1 77 ? 25.950 -1.541 -28.196 1.00 56.56 77 LYS A CA 1
ATOM 631 C C . LYS A 1 77 ? 25.977 -1.077 -29.663 1.00 56.56 77 LYS A C 1
ATOM 633 O O . LYS A 1 77 ? 25.644 -1.873 -30.539 1.00 56.56 77 LYS A O 1
ATOM 638 N N . LYS A 1 78 ? 26.338 0.182 -29.919 1.00 48.06 78 LYS A N 1
ATOM 639 C CA . LYS A 1 78 ? 26.493 0.792 -31.245 1.00 48.06 78 LYS A CA 1
ATOM 640 C C . LYS A 1 78 ? 27.953 1.162 -31.460 1.00 48.06 78 LYS A C 1
ATOM 642 O O . LYS A 1 78 ? 28.407 1.012 -32.611 1.00 48.06 78 LYS A O 1
#

Solvent-accessible surface area (backbone atoms only — not comparable to full-atom values): 5012 Å² total; per-residue (Å²): 127,88,79,84,80,73,83,76,82,77,84,93,58,94,78,79,85,7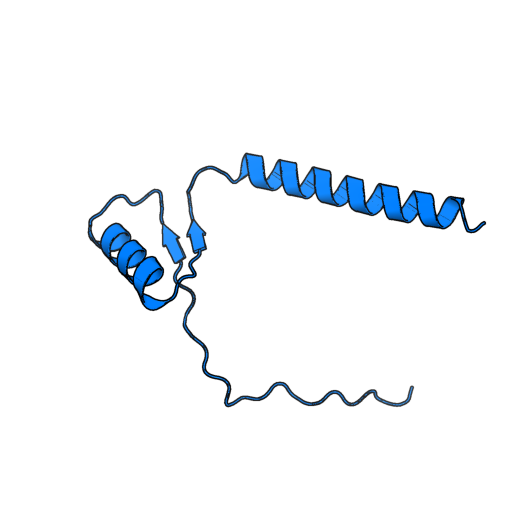8,48,76,40,53,59,72,53,83,46,72,66,49,51,52,50,48,51,51,30,58,73,77,66,69,56,69,45,77,37,74,72,81,50,62,71,61,51,51,53,52,50,51,52,50,53,54,49,55,52,51,54,52,55,49,51,59,64,73,77,106

Radius of gyration: 20.99 Å; Cα contacts (8 Å, |Δi|>4): 39; chains: 1; bounding box: 41×36×54 Å

InterPro domains:
  IPR027443 Isopenicillin N synthase-like superfamily [G3DSA:2.60.120.330] (4-70)

Organism: NCBI:txid2862362